Protein AF-A0A3N0XKM5-F1 (afdb_monomer)

Mean predicted aligned error: 8.42 Å

Solvent-accessible surface area (backbone atoms only — not comparable to full-atom values): 4548 Å² total; per-residue (Å²): 131,87,77,54,70,66,60,54,51,50,46,50,70,74,64,59,64,55,70,67,60,46,44,76,76,42,51,59,69,76,34,71,70,46,40,40,53,51,45,23,72,76,67,76,41,64,48,67,65,51,50,51,53,51,46,62,72,42,41,65,60,52,52,49,50,51,56,70,69,52,68,85,78,77,127

Secondary structure (DSSP, 8-state):
----HHHHHHHHHHH---HHHHHHH-GGGGSHHHHHHHHHHHHSS-HHHHHHHHHHHHHHHHHHHHHHHS-----

pLDDT: mean 85.07, std 13.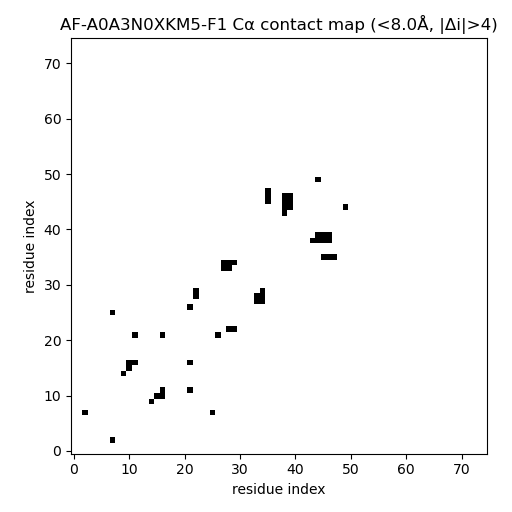5, range [41.78, 97.31]

Foldseek 3Di:
DPPDPVVLCCCCVVVVDDPVVCCVVPVLCVPPVSVQVNCCVVPVDRPPVVVVVVCVVCVVVVVVVVVVVPPDPDD

Stru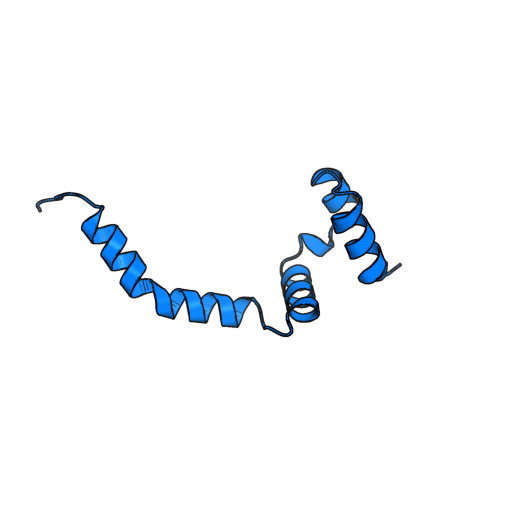cture (mmCIF, N/CA/C/O backbone):
data_AF-A0A3N0XKM5-F1
#
_entry.id   AF-A0A3N0XKM5-F1
#
loop_
_atom_site.group_PDB
_atom_site.id
_atom_site.type_symbol
_atom_site.label_atom_id
_atom_site.label_alt_id
_atom_site.label_comp_id
_atom_site.label_asym_id
_atom_site.label_entity_id
_atom_site.label_seq_id
_atom_site.pdbx_PDB_ins_code
_atom_site.Cartn_x
_atom_site.Cartn_y
_atom_site.Cartn_z
_atom_site.occupancy
_atom_site.B_iso_or_equiv
_atom_site.auth_seq_id
_atom_site.auth_comp_id
_atom_site.auth_asym_id
_atom_site.auth_atom_id
_atom_site.pdbx_PDB_model_num
ATOM 1 N N . MET A 1 1 ? -9.668 -0.999 22.989 1.00 44.12 1 MET A N 1
ATOM 2 C CA . MET A 1 1 ? -10.727 -1.436 22.051 1.00 44.12 1 MET A CA 1
ATOM 3 C C . MET A 1 1 ? -10.176 -1.468 20.634 1.00 44.12 1 MET A C 1
ATOM 5 O O . MET A 1 1 ? -9.991 -0.408 20.049 1.00 44.12 1 MET A O 1
ATOM 9 N N . ALA A 1 2 ? -9.914 -2.656 20.082 1.00 53.56 2 ALA A N 1
ATOM 10 C CA . ALA A 1 2 ? -9.703 -2.811 18.645 1.00 53.56 2 ALA A CA 1
ATOM 11 C C . ALA A 1 2 ? -11.045 -2.540 17.951 1.00 53.56 2 ALA A C 1
ATOM 13 O O . ALA A 1 2 ? -11.923 -3.399 17.923 1.00 53.56 2 ALA A O 1
ATOM 14 N N . ARG A 1 3 ? -11.264 -1.306 17.493 1.00 58.28 3 ARG A N 1
ATOM 15 C CA . ARG A 1 3 ? -12.446 -1.000 16.687 1.00 58.28 3 ARG A CA 1
ATOM 16 C C . ARG A 1 3 ? -12.313 -1.799 15.387 1.00 58.28 3 ARG A C 1
ATOM 18 O O . ARG A 1 3 ? -11.282 -1.736 14.721 1.00 58.28 3 ARG A O 1
ATOM 25 N N . THR A 1 4 ? -13.311 -2.620 15.084 1.00 75.06 4 THR A N 1
ATOM 26 C CA . THR A 1 4 ? -13.243 -3.595 13.995 1.00 75.06 4 THR A CA 1
ATOM 27 C C . THR A 1 4 ? -13.132 -2.884 12.643 1.00 75.06 4 THR A C 1
ATOM 29 O O . THR A 1 4 ? -13.792 -1.876 12.397 1.00 75.06 4 THR A O 1
ATOM 32 N N . PHE A 1 5 ? -12.280 -3.416 11.764 1.00 76.31 5 PHE A N 1
ATOM 33 C CA . PHE A 1 5 ? -12.033 -2.950 10.391 1.00 76.31 5 PHE A CA 1
ATOM 34 C C . PHE A 1 5 ? -13.298 -2.470 9.650 1.00 76.31 5 PHE A C 1
ATOM 36 O O . PHE A 1 5 ? -13.288 -1.420 9.007 1.00 76.31 5 PHE A O 1
ATOM 43 N N . SER A 1 6 ? -14.403 -3.211 9.786 1.00 81.56 6 SER A N 1
ATOM 44 C CA . SER A 1 6 ? -15.688 -2.916 9.147 1.00 81.56 6 SER A CA 1
ATOM 45 C C . SER A 1 6 ? -16.259 -1.558 9.560 1.00 81.56 6 SER A C 1
ATOM 47 O O . SER A 1 6 ? -16.689 -0.795 8.701 1.00 81.56 6 SER A O 1
ATOM 49 N N . TYR A 1 7 ? -16.202 -1.225 10.854 1.00 85.12 7 TYR A N 1
ATOM 50 C CA . TYR A 1 7 ? -16.717 0.042 11.377 1.00 85.12 7 TYR A CA 1
ATOM 51 C C . TYR A 1 7 ? -15.912 1.232 10.851 1.00 85.12 7 TYR A C 1
ATOM 53 O O . TYR A 1 7 ? -16.475 2.237 10.426 1.00 85.12 7 TYR A O 1
ATOM 61 N N . ARG A 1 8 ? -14.582 1.088 10.800 1.00 86.12 8 ARG A N 1
ATOM 62 C CA . ARG A 1 8 ? -13.707 2.104 10.210 1.00 86.12 8 ARG A CA 1
ATOM 63 C C . ARG A 1 8 ? -14.032 2.346 8.743 1.00 86.12 8 ARG A C 1
ATOM 65 O O . ARG A 1 8 ? -14.128 3.489 8.314 1.00 86.12 8 ARG A O 1
ATOM 72 N N . ARG A 1 9 ? -14.158 1.269 7.962 1.00 84.81 9 ARG A N 1
ATOM 73 C CA . ARG A 1 9 ? -14.434 1.369 6.527 1.00 84.81 9 ARG A CA 1
ATOM 74 C C . ARG A 1 9 ? -15.777 2.044 6.281 1.00 84.81 9 ARG A C 1
ATOM 76 O O . ARG A 1 9 ? -15.839 2.919 5.428 1.00 84.81 9 ARG A O 1
ATOM 83 N N . GLN A 1 10 ? -16.808 1.658 7.028 1.00 87.06 10 GLN A N 1
ATOM 84 C CA . GLN A 1 10 ? -18.117 2.295 6.952 1.00 87.06 10 GLN A CA 1
ATOM 85 C C . GLN A 1 10 ? -17.997 3.800 7.208 1.00 87.06 10 GLN A C 1
ATOM 87 O O . GLN A 1 10 ? -18.409 4.606 6.386 1.00 87.06 10 GLN A O 1
ATOM 92 N N . GLU A 1 11 ? -17.334 4.182 8.298 1.00 88.12 11 GLU A N 1
ATOM 93 C CA . GLU A 1 11 ? -17.155 5.583 8.650 1.00 88.12 11 GLU A CA 1
ATOM 94 C C . GLU A 1 11 ? -16.405 6.383 7.575 1.00 88.12 11 GLU A C 1
ATOM 96 O O . GLU A 1 11 ? -16.867 7.451 7.185 1.00 88.12 11 GLU A O 1
ATOM 101 N N . ILE A 1 12 ? -15.257 5.882 7.110 1.00 88.81 12 ILE A N 1
ATOM 102 C CA . ILE A 1 12 ? -14.398 6.601 6.161 1.00 88.81 12 ILE A CA 1
ATOM 103 C C . ILE A 1 12 ? -15.070 6.716 4.791 1.00 88.81 12 ILE A C 1
ATOM 105 O O . ILE A 1 1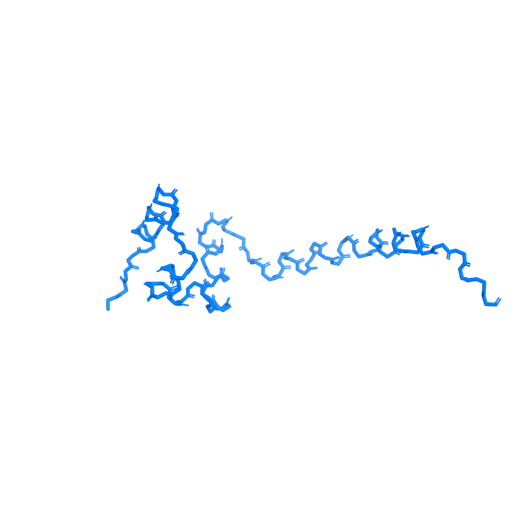2 ? -15.014 7.775 4.176 1.00 88.81 12 ILE A O 1
ATOM 109 N N . VAL A 1 13 ? -15.699 5.639 4.314 1.00 87.25 13 VAL A N 1
ATOM 110 C CA . VAL A 1 13 ? -16.281 5.592 2.967 1.00 87.25 13 VAL A CA 1
ATOM 111 C C . VAL A 1 13 ? -17.627 6.312 2.914 1.00 87.25 13 VAL A C 1
ATOM 113 O O . VAL A 1 13 ? -17.870 7.050 1.967 1.00 87.25 13 VAL A O 1
ATOM 116 N N . GLU A 1 14 ? -18.496 6.129 3.912 1.00 90.12 14 GLU A N 1
ATOM 117 C CA . GLU A 1 14 ? -19.837 6.730 3.900 1.00 90.12 14 GLU A CA 1
ATOM 118 C C . GLU A 1 14 ? -19.809 8.194 4.337 1.00 90.12 14 GLU A C 1
ATOM 120 O O . GLU A 1 14 ? -20.434 9.035 3.698 1.00 90.12 14 GLU A O 1
ATOM 125 N N . ASN A 1 15 ? -19.065 8.521 5.399 1.00 89.94 15 ASN A N 1
ATOM 126 C CA . ASN A 1 15 ? -19.096 9.874 5.961 1.00 89.94 15 ASN A CA 1
ATOM 127 C C . ASN A 1 15 ? -18.021 10.798 5.385 1.00 89.94 15 ASN A C 1
ATOM 129 O O . ASN A 1 15 ? -18.082 11.997 5.643 1.00 89.94 15 ASN A O 1
ATOM 133 N N . SER A 1 16 ? -17.032 10.258 4.657 1.00 89.56 16 SER A N 1
ATOM 134 C CA . SER A 1 16 ? -15.901 11.018 4.098 1.00 89.56 16 SER A CA 1
ATOM 135 C C . SER A 1 16 ? -15.354 12.092 5.060 1.00 89.56 16 SER A C 1
ATOM 137 O O . SER A 1 16 ? -15.304 13.274 4.708 1.00 89.56 16 SER A O 1
ATOM 139 N N . PRO A 1 17 ? -15.004 11.722 6.310 1.00 91.25 17 PRO A N 1
ATOM 140 C CA . PRO A 1 17 ? -14.604 12.690 7.322 1.00 91.25 17 PRO A CA 1
ATOM 141 C C . PRO A 1 17 ? -13.278 13.371 6.960 1.00 91.25 17 PRO A C 1
ATOM 143 O O . PRO A 1 17 ? -12.496 12.879 6.145 1.00 91.25 17 PRO A O 1
ATOM 146 N N . SER A 1 18 ? -12.996 14.502 7.612 1.00 93.25 18 SER A N 1
ATOM 147 C CA . SER A 1 18 ? -11.724 15.207 7.424 1.00 93.25 18 SER A CA 1
ATOM 148 C C . SER A 1 18 ? -10.526 14.331 7.807 1.00 93.25 18 SER A C 1
ATOM 150 O O . SER A 1 18 ? -10.619 13.496 8.712 1.00 93.25 18 SER A O 1
ATOM 152 N N . ILE A 1 19 ? -9.371 14.568 7.176 1.00 89.31 19 ILE A N 1
ATOM 153 C CA . ILE A 1 19 ? -8.143 13.817 7.478 1.00 89.31 19 ILE A CA 1
ATOM 154 C C . ILE A 1 19 ? -7.736 13.933 8.953 1.00 89.31 19 ILE A C 1
ATOM 156 O O . ILE A 1 19 ? -7.304 12.948 9.544 1.00 89.31 19 ILE A O 1
ATOM 160 N N . VAL A 1 20 ? -7.961 15.100 9.568 1.00 92.19 20 VAL A N 1
ATOM 161 C CA . VAL A 1 20 ? -7.696 15.349 10.993 1.00 92.19 20 VAL A CA 1
ATOM 162 C C . VAL A 1 20 ? -8.549 14.420 11.856 1.00 92.19 20 VAL A C 1
ATOM 164 O O . VAL A 1 20 ? -8.029 13.720 12.720 1.00 92.19 20 VAL A O 1
ATOM 167 N N . SER A 1 21 ? -9.846 14.322 11.554 1.00 91.00 21 SER A N 1
ATOM 168 C CA . SER A 1 21 ? -10.769 13.432 12.266 1.00 91.00 21 SER A CA 1
ATOM 169 C C . SER A 1 21 ? -10.408 11.953 12.091 1.00 91.00 21 SER A C 1
ATOM 171 O O . SER A 1 21 ? -10.559 11.171 13.029 1.00 91.00 21 SER A O 1
ATOM 173 N N . ILE A 1 22 ? -9.915 11.553 10.912 1.00 88.81 22 ILE A N 1
ATOM 174 C CA . ILE A 1 22 ? -9.431 10.184 10.676 1.00 88.81 22 ILE A CA 1
ATOM 175 C C . ILE A 1 22 ? -8.174 9.924 11.506 1.00 88.81 22 ILE A C 1
ATOM 177 O O . ILE A 1 22 ? -8.067 8.868 12.119 1.00 88.81 22 ILE A O 1
ATOM 181 N N . GLN A 1 23 ? -7.246 10.876 11.571 1.00 88.25 23 GLN A N 1
ATOM 182 C CA . GLN A 1 23 ? -5.998 10.734 12.316 1.00 88.25 23 GLN A CA 1
ATOM 183 C C . GLN A 1 23 ? -6.224 10.633 13.828 1.00 88.25 23 GLN A C 1
ATOM 185 O O . GLN A 1 23 ? -5.626 9.779 14.477 1.00 88.25 23 GLN A O 1
ATOM 190 N N . GLU A 1 24 ? -7.121 11.443 14.390 1.00 90.06 24 GLU A N 1
ATOM 191 C CA . GLU A 1 24 ? -7.471 11.387 15.817 1.00 90.06 24 GLU A CA 1
ATOM 192 C C . GLU A 1 24 ? -8.134 10.058 16.200 1.00 90.06 24 GLU A C 1
ATOM 194 O O . GLU A 1 24 ? -7.900 9.499 17.272 1.00 90.06 24 GLU A O 1
ATOM 199 N N . ARG A 1 25 ? -8.985 9.543 15.313 1.00 88.31 25 ARG A N 1
ATOM 200 C CA . ARG A 1 25 ? -9.885 8.421 15.597 1.00 88.31 25 ARG A CA 1
ATOM 201 C C . ARG A 1 25 ? -9.304 7.072 15.179 1.00 88.31 25 ARG A C 1
ATOM 203 O O . ARG A 1 25 ? -9.629 6.048 15.783 1.00 88.31 25 ARG A O 1
ATOM 210 N N . TRP A 1 26 ? -8.425 7.086 14.180 1.00 86.69 26 TRP A N 1
ATOM 211 C CA . TRP A 1 26 ? -7.760 5.937 13.570 1.00 86.69 26 TRP A CA 1
ATOM 212 C C . TRP A 1 26 ? -6.262 6.205 13.353 1.00 86.69 26 TRP A C 1
ATOM 214 O O . TRP A 1 26 ? -5.775 6.048 12.234 1.00 86.69 26 TRP A O 1
ATOM 224 N N . PRO A 1 27 ? -5.494 6.551 14.404 1.00 86.88 27 PRO A N 1
ATOM 225 C CA . PRO A 1 27 ? -4.077 6.903 14.263 1.00 86.88 27 PRO A CA 1
ATOM 226 C C . PRO A 1 27 ? -3.245 5.770 13.647 1.00 86.88 27 PRO A C 1
ATOM 228 O O . PRO A 1 27 ? -2.296 6.020 12.914 1.00 86.88 27 PRO A O 1
ATOM 231 N N . ALA A 1 28 ? -3.656 4.517 13.866 1.00 84.12 28 ALA A N 1
ATOM 232 C CA . ALA A 1 28 ? -3.058 3.340 13.247 1.00 84.12 28 ALA A CA 1
ATOM 233 C C . ALA A 1 28 ? -3.077 3.383 11.708 1.00 84.12 28 ALA A C 1
ATOM 235 O O . ALA A 1 28 ? -2.169 2.848 11.099 1.00 84.12 28 ALA A O 1
ATOM 236 N N . LEU A 1 29 ? -4.033 4.052 11.051 1.00 84.31 29 LEU A N 1
ATOM 237 C CA . LEU A 1 29 ? -4.019 4.206 9.586 1.00 84.31 29 LEU A CA 1
ATOM 238 C C . LEU A 1 29 ? -2.864 5.063 9.053 1.00 84.31 29 LEU A C 1
ATOM 240 O O . LEU A 1 29 ? -2.676 5.135 7.845 1.00 84.31 29 LEU A O 1
ATOM 244 N N . PHE A 1 30 ? -2.115 5.722 9.930 1.00 86.19 30 PHE A N 1
ATOM 245 C CA . PHE A 1 30 ? -0.936 6.506 9.578 1.00 86.19 30 PHE A CA 1
ATOM 246 C C . PHE A 1 30 ? 0.358 5.806 9.998 1.00 86.19 30 PHE A C 1
ATOM 248 O O . PHE A 1 30 ? 1.445 6.327 9.765 1.00 86.19 30 PHE A O 1
ATOM 255 N N . ASP A 1 31 ? 0.248 4.612 10.583 1.00 89.88 31 ASP A N 1
ATOM 256 C CA . ASP A 1 31 ? 1.379 3.725 10.778 1.00 89.88 31 ASP A CA 1
ATOM 257 C C . ASP A 1 31 ? 1.595 2.875 9.520 1.00 89.88 31 ASP A C 1
ATOM 259 O O . ASP A 1 31 ? 0.689 2.199 9.023 1.00 89.88 31 ASP A O 1
ATOM 263 N N . THR A 1 32 ? 2.823 2.882 9.010 1.00 89.25 32 THR A N 1
ATOM 264 C CA . THR A 1 32 ? 3.182 2.192 7.768 1.00 89.25 32 THR A CA 1
ATOM 265 C C . THR A 1 32 ? 2.879 0.691 7.813 1.00 89.25 32 THR A C 1
ATOM 267 O O . THR A 1 32 ? 2.467 0.128 6.799 1.00 89.25 32 THR A O 1
ATOM 270 N N . SER A 1 33 ? 3.060 0.022 8.959 1.00 89.75 33 SER A N 1
ATOM 271 C CA . SER A 1 33 ? 2.798 -1.422 9.076 1.00 89.75 33 SER A CA 1
ATOM 272 C C . SER A 1 33 ?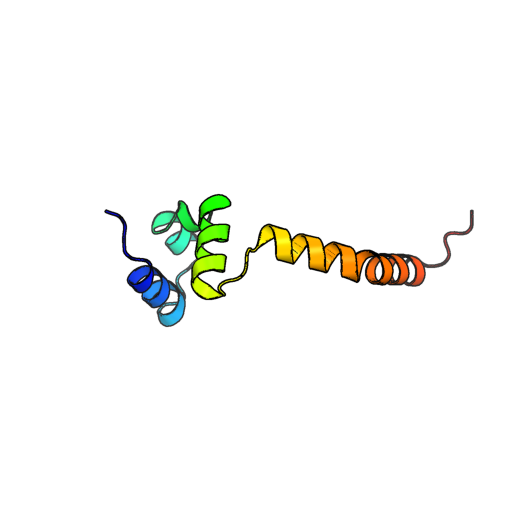 1.305 -1.730 8.979 1.00 89.75 33 SER A C 1
ATOM 274 O O . SER A 1 33 ? 0.891 -2.664 8.293 1.00 89.75 33 SER A O 1
ATOM 276 N N . GLN A 1 34 ? 0.484 -0.886 9.597 1.00 88.06 34 GLN A N 1
ATOM 277 C CA . GLN A 1 34 ? -0.966 -1.015 9.579 1.00 88.06 34 GLN A CA 1
ATOM 278 C C . GLN A 1 34 ? -1.530 -0.712 8.192 1.00 88.06 34 GLN A C 1
ATOM 280 O O . GLN A 1 34 ? -2.369 -1.462 7.710 1.00 88.06 34 GLN A O 1
ATOM 285 N N . VAL A 1 35 ? -1.033 0.320 7.500 1.00 87.69 35 VAL A N 1
ATOM 286 C CA . VAL A 1 35 ? -1.440 0.611 6.112 1.00 87.69 35 VAL A CA 1
ATOM 287 C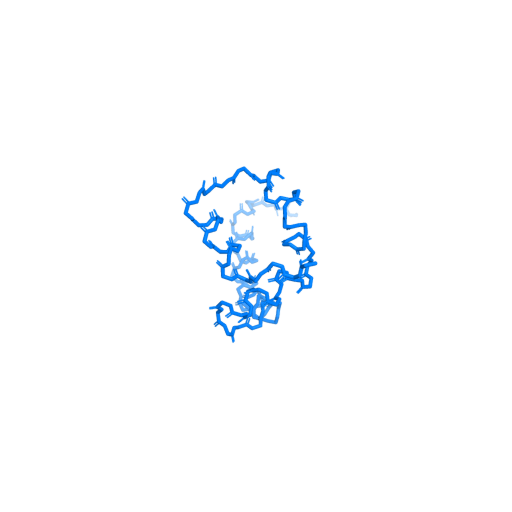 C . VAL A 1 35 ? -1.175 -0.581 5.193 1.00 87.69 35 VAL A C 1
ATOM 289 O O . VAL A 1 35 ? -2.039 -0.940 4.392 1.00 87.69 35 VAL A O 1
ATOM 292 N N . LYS A 1 36 ? -0.008 -1.224 5.329 1.00 90.88 36 LYS A N 1
ATOM 293 C CA . LYS A 1 36 ? 0.350 -2.420 4.551 1.00 90.88 36 LYS A CA 1
ATOM 294 C C . LYS A 1 36 ? -0.627 -3.571 4.803 1.00 90.88 36 LYS A C 1
ATOM 296 O O . LYS A 1 36 ? -1.161 -4.134 3.850 1.00 90.88 36 LYS A O 1
ATOM 301 N N . GLU A 1 37 ? -0.914 -3.879 6.065 1.00 89.12 37 GLU A N 1
ATOM 302 C CA . GLU A 1 37 ? -1.849 -4.955 6.426 1.00 89.12 37 GLU A CA 1
ATOM 303 C C . GLU A 1 37 ? -3.290 -4.657 5.995 1.00 89.12 37 GLU A C 1
ATOM 305 O O . GLU A 1 37 ? -4.022 -5.552 5.573 1.00 89.12 37 GLU A O 1
ATOM 310 N N . GLU A 1 38 ? -3.703 -3.395 6.044 1.00 87.38 38 GLU A N 1
ATOM 311 C CA . GLU A 1 38 ? -5.025 -2.963 5.597 1.00 87.38 38 GLU A CA 1
ATOM 312 C C . GLU A 1 38 ? -5.190 -3.062 4.083 1.00 87.38 38 GLU A C 1
ATOM 314 O O . GLU A 1 38 ? -6.203 -3.568 3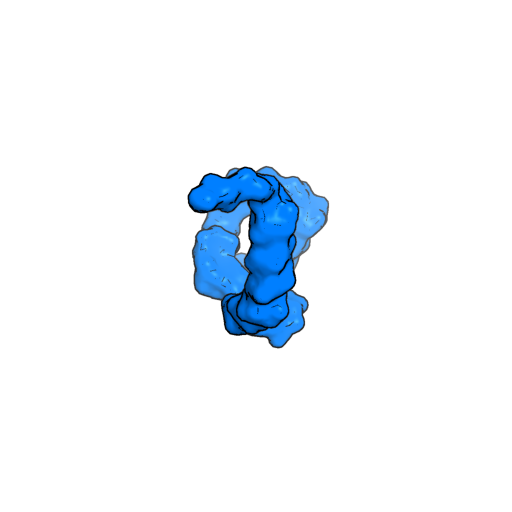.588 1.00 87.38 38 GLU A O 1
ATOM 319 N N . PHE A 1 39 ? -4.163 -2.649 3.340 1.00 89.62 39 PHE A N 1
ATOM 320 C CA . PHE A 1 39 ? -4.104 -2.852 1.901 1.00 89.62 39 PHE A CA 1
ATOM 321 C C . PHE A 1 39 ? -4.174 -4.341 1.557 1.00 89.62 39 PHE A C 1
ATOM 323 O O . PHE A 1 39 ? -4.991 -4.734 0.717 1.00 89.62 39 PHE A O 1
ATOM 330 N N . ARG A 1 40 ? -3.392 -5.184 2.246 1.00 92.50 40 ARG A N 1
ATOM 331 C CA . ARG A 1 40 ? -3.421 -6.634 2.034 1.00 92.50 40 ARG A CA 1
ATOM 332 C C . ARG A 1 40 ? -4.785 -7.227 2.353 1.00 92.50 40 ARG A C 1
ATOM 334 O O . ARG A 1 40 ? -5.288 -8.041 1.588 1.00 92.50 40 ARG A O 1
ATOM 341 N N . ARG A 1 41 ? -5.425 -6.805 3.443 1.00 89.38 41 ARG A N 1
ATOM 342 C CA . ARG A 1 41 ? -6.764 -7.275 3.823 1.00 89.38 41 ARG A CA 1
ATOM 343 C C . ARG A 1 41 ? -7.822 -6.938 2.768 1.00 89.38 41 ARG A C 1
ATOM 345 O O . ARG A 1 41 ? -8.735 -7.731 2.564 1.00 89.38 41 ARG A O 1
ATOM 352 N N . LEU A 1 42 ? -7.711 -5.778 2.116 1.00 88.69 42 LEU A N 1
ATOM 353 C CA . LEU A 1 42 ? -8.653 -5.325 1.086 1.00 88.69 42 LEU A CA 1
ATOM 354 C C . LEU A 1 42 ? -8.418 -5.963 -0.284 1.00 88.69 42 LEU A C 1
ATOM 356 O O . LEU A 1 42 ? -9.378 -6.247 -0.995 1.00 88.69 42 LEU A O 1
ATOM 360 N N . THR A 1 43 ? -7.158 -6.135 -0.672 1.00 92.25 43 THR A N 1
ATOM 361 C CA . THR A 1 43 ? -6.777 -6.489 -2.050 1.00 92.25 43 THR A CA 1
ATOM 362 C C . THR A 1 43 ? -6.245 -7.911 -2.193 1.00 92.25 43 THR A C 1
ATOM 364 O O . THR A 1 43 ? -6.119 -8.394 -3.312 1.00 92.25 43 THR A O 1
ATOM 367 N N . ALA A 1 44 ? -5.925 -8.574 -1.078 1.00 94.44 44 ALA A N 1
ATOM 368 C CA . ALA A 1 44 ? -5.141 -9.809 -1.013 1.00 94.44 44 ALA A CA 1
ATOM 369 C C . ALA A 1 44 ? -3.727 -9.696 -1.621 1.00 94.44 44 ALA A C 1
ATOM 371 O O . ALA A 1 44 ? -3.084 -10.711 -1.881 1.00 94.44 44 ALA A O 1
ATOM 372 N N . VAL A 1 45 ? -3.225 -8.472 -1.825 1.00 95.19 45 VAL A N 1
ATOM 373 C CA . VAL A 1 45 ? -1.916 -8.192 -2.423 1.00 95.19 45 VAL A CA 1
ATOM 374 C C . VAL A 1 45 ? -0.969 -7.607 -1.375 1.00 95.19 45 VAL A C 1
ATOM 376 O O . VAL A 1 45 ? -1.343 -6.733 -0.595 1.00 95.19 45 VAL A O 1
ATOM 379 N N . GLU A 1 46 ? 0.279 -8.069 -1.373 1.00 94.12 46 GLU A N 1
ATOM 380 C CA . GLU A 1 46 ? 1.352 -7.495 -0.557 1.00 94.12 46 GLU A CA 1
ATOM 381 C C . GLU A 1 46 ? 1.785 -6.141 -1.142 1.00 94.12 46 GLU A C 1
ATOM 383 O O . GLU A 1 46 ? 2.319 -6.078 -2.252 1.00 94.12 46 GLU A O 1
ATOM 388 N N . LEU A 1 47 ? 1.523 -5.048 -0.413 1.00 93.75 47 LEU A N 1
ATOM 389 C CA . LEU A 1 47 ? 1.663 -3.679 -0.928 1.00 93.75 47 LEU A CA 1
ATOM 390 C C . LEU A 1 47 ? 3.092 -3.364 -1.379 1.00 93.75 47 LEU A C 1
ATOM 392 O O . LEU A 1 47 ? 3.308 -2.949 -2.512 1.00 93.75 47 LEU A O 1
ATOM 396 N N . GLU A 1 48 ? 4.061 -3.528 -0.482 1.00 93.25 48 GLU A N 1
ATOM 397 C CA . GLU A 1 48 ? 5.431 -3.050 -0.690 1.00 93.25 48 GLU A CA 1
ATOM 398 C C . GLU A 1 48 ? 6.158 -3.848 -1.770 1.00 93.25 48 GLU A C 1
ATOM 400 O O . GLU A 1 48 ? 6.754 -3.265 -2.672 1.00 93.25 48 GLU A O 1
ATOM 405 N N . THR A 1 49 ? 6.047 -5.175 -1.731 1.00 95.00 49 THR A N 1
ATOM 406 C CA . THR A 1 49 ? 6.666 -6.057 -2.727 1.00 95.00 49 THR A CA 1
ATOM 407 C C . THR A 1 49 ? 6.075 -5.818 -4.113 1.00 95.00 49 THR A C 1
ATOM 409 O O . THR A 1 49 ? 6.814 -5.692 -5.087 1.00 95.00 49 THR A O 1
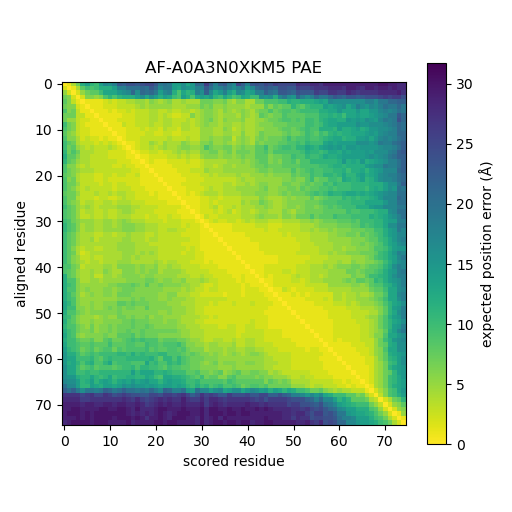ATOM 412 N N . THR A 1 50 ? 4.750 -5.674 -4.205 1.00 95.69 50 THR A N 1
ATOM 413 C CA . THR A 1 50 ? 4.069 -5.406 -5.476 1.00 95.69 50 THR A CA 1
ATOM 414 C C . THR A 1 50 ? 4.390 -4.013 -5.997 1.00 95.69 50 THR A C 1
ATOM 416 O O . THR A 1 50 ? 4.610 -3.844 -7.195 1.00 95.69 50 THR A O 1
ATOM 419 N N . PHE A 1 51 ? 4.436 -3.009 -5.121 1.00 94.88 51 PHE A N 1
ATOM 420 C CA . PHE A 1 51 ? 4.800 -1.648 -5.498 1.00 94.88 51 PHE A CA 1
ATOM 421 C C . PHE A 1 51 ? 6.221 -1.590 -6.058 1.00 94.88 51 PHE A C 1
ATOM 423 O O . PHE A 1 51 ? 6.403 -1.083 -7.162 1.00 94.88 51 PHE A O 1
ATOM 430 N N . MET A 1 52 ? 7.200 -2.166 -5.351 1.00 96.19 52 MET A N 1
ATOM 431 C CA . MET A 1 52 ? 8.594 -2.184 -5.804 1.00 96.19 52 MET A CA 1
ATOM 432 C C . MET A 1 52 ? 8.746 -2.951 -7.120 1.00 96.19 52 MET A C 1
ATOM 434 O O . MET A 1 52 ? 9.343 -2.430 -8.052 1.00 96.19 52 MET A O 1
ATOM 438 N N . ALA A 1 53 ? 8.102 -4.114 -7.265 1.00 97.00 53 ALA A N 1
ATOM 439 C CA . ALA A 1 53 ? 8.142 -4.872 -8.517 1.00 97.00 53 ALA A CA 1
ATOM 440 C C . ALA A 1 53 ? 7.550 -4.094 -9.709 1.00 97.00 53 ALA A C 1
ATOM 442 O O . ALA A 1 53 ? 8.066 -4.160 -10.827 1.00 97.00 53 ALA A O 1
ATOM 443 N N . ASN A 1 54 ? 6.465 -3.340 -9.494 1.00 96.06 54 ASN A N 1
ATOM 444 C CA . ASN A 1 54 ? 5.909 -2.473 -10.535 1.00 96.06 54 ASN A CA 1
ATOM 445 C C . ASN A 1 54 ? 6.815 -1.271 -10.816 1.00 96.06 54 ASN A C 1
ATOM 447 O O . ASN A 1 54 ? 6.944 -0.868 -11.972 1.00 96.06 54 ASN A O 1
ATOM 451 N N . LEU A 1 55 ? 7.452 -0.709 -9.789 1.00 95.94 55 LEU A N 1
ATOM 452 C CA . LEU A 1 55 ? 8.405 0.379 -9.950 1.00 95.94 55 LEU A CA 1
ATOM 453 C C . LEU A 1 55 ? 9.599 -0.080 -10.790 1.00 95.94 55 LEU A C 1
ATOM 455 O O . LEU A 1 55 ? 9.900 0.567 -11.790 1.00 95.94 55 LEU A O 1
ATOM 459 N N . ASP A 1 56 ? 10.193 -1.232 -10.482 1.00 96.56 56 ASP A N 1
ATOM 460 C CA . ASP A 1 56 ? 11.284 -1.830 -11.259 1.00 96.56 56 ASP A CA 1
ATOM 461 C C . ASP A 1 56 ? 10.869 -2.043 -12.719 1.00 96.56 56 ASP A C 1
ATOM 463 O O . ASP A 1 56 ? 11.536 -1.571 -13.640 1.00 96.56 56 ASP A O 1
ATOM 467 N N . LYS A 1 57 ? 9.698 -2.653 -12.942 1.00 97.31 57 LYS A N 1
ATOM 468 C CA . LYS A 1 57 ? 9.137 -2.884 -14.283 1.00 97.31 57 LYS A CA 1
ATOM 469 C C . LYS A 1 57 ? 8.997 -1.600 -15.108 1.00 97.31 57 LYS A C 1
ATOM 471 O O . LYS A 1 57 ? 9.149 -1.633 -16.328 1.00 97.31 57 LYS A O 1
ATOM 476 N N . HIS A 1 58 ? 8.646 -0.486 -14.471 1.00 96.06 58 HIS A N 1
ATOM 477 C CA . HIS A 1 58 ? 8.387 0.784 -15.150 1.00 96.06 58 HIS A CA 1
ATOM 478 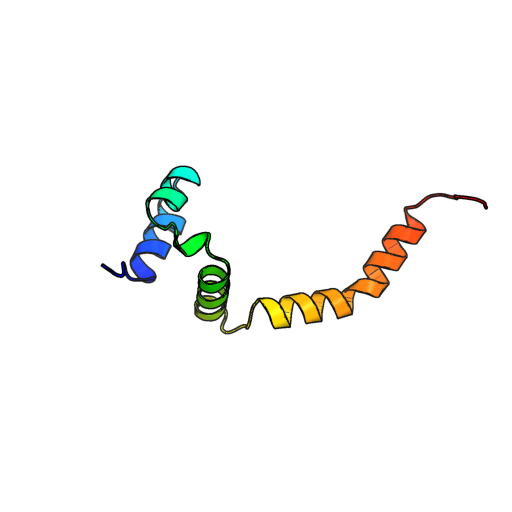C C . HIS A 1 58 ? 9.569 1.760 -15.114 1.00 96.06 58 HIS A C 1
ATOM 480 O O . HIS A 1 58 ? 9.511 2.793 -15.786 1.00 96.06 58 HIS A O 1
ATOM 486 N N . THR A 1 59 ? 10.646 1.442 -14.391 1.00 95.38 59 THR A N 1
ATOM 487 C CA . THR A 1 59 ? 11.788 2.342 -14.181 1.00 95.38 59 THR A CA 1
ATOM 488 C C . THR A 1 59 ? 12.440 2.741 -15.499 1.00 95.38 59 THR A C 1
ATOM 490 O O . THR A 1 59 ? 12.629 3.932 -15.737 1.00 95.38 59 THR A O 1
ATOM 493 N N . ASP A 1 60 ? 12.692 1.797 -16.406 1.00 93.56 60 ASP A N 1
ATOM 494 C CA . ASP A 1 60 ? 13.319 2.102 -17.699 1.00 93.56 60 ASP A CA 1
ATOM 495 C C . ASP A 1 60 ? 12.476 3.060 -18.551 1.00 93.56 60 ASP A C 1
ATOM 497 O O . ASP A 1 60 ? 12.994 4.014 -19.138 1.00 93.56 60 ASP A O 1
ATOM 501 N N . ALA A 1 61 ? 11.155 2.859 -18.573 1.00 93.38 61 ALA A N 1
ATOM 502 C CA . ALA A 1 61 ? 10.235 3.731 -19.296 1.00 93.38 61 ALA A CA 1
ATOM 503 C C . ALA A 1 61 ? 10.189 5.136 -18.676 1.00 93.38 61 ALA A C 1
ATOM 505 O O . ALA A 1 61 ? 10.239 6.133 -19.400 1.00 93.38 61 ALA A O 1
ATOM 506 N N . LEU A 1 62 ? 10.145 5.226 -17.343 1.00 91.56 62 LEU A N 1
ATOM 507 C CA . LEU A 1 62 ? 10.200 6.499 -16.625 1.00 91.56 62 LEU A CA 1
ATOM 508 C C . LEU A 1 62 ? 11.516 7.230 -16.909 1.00 91.56 62 LEU A C 1
ATOM 510 O O . LEU A 1 62 ? 11.490 8.405 -17.268 1.00 91.56 62 LEU A O 1
ATOM 514 N N . LEU A 1 63 ? 12.659 6.543 -16.826 1.00 92.81 63 LEU A N 1
ATOM 515 C CA . LEU A 1 63 ? 13.976 7.112 -17.120 1.00 92.81 63 LEU A CA 1
ATOM 516 C C . LEU A 1 63 ? 14.087 7.583 -18.571 1.00 92.81 63 LEU A C 1
ATOM 518 O O . LEU A 1 63 ? 14.620 8.667 -18.816 1.00 92.81 63 LEU A O 1
ATOM 522 N N . SER A 1 64 ? 13.560 6.816 -19.527 1.00 92.25 64 SER A N 1
ATOM 523 C CA . SER A 1 64 ? 13.492 7.239 -20.926 1.00 92.25 64 SER A CA 1
ATOM 524 C C . SER A 1 64 ? 12.679 8.524 -21.066 1.00 92.25 64 SER A C 1
ATOM 526 O O . SER A 1 64 ? 13.160 9.480 -21.666 1.00 92.25 64 SER A O 1
ATOM 528 N N . LEU A 1 65 ? 11.485 8.590 -20.468 1.00 90.88 65 LEU A N 1
ATOM 529 C CA . LEU A 1 65 ? 10.644 9.790 -20.492 1.00 90.88 65 LEU A CA 1
ATOM 530 C C . LEU A 1 65 ? 11.349 10.995 -19.862 1.00 90.88 65 LEU A C 1
ATOM 532 O O . LEU A 1 65 ? 11.317 12.081 -20.437 1.00 90.88 65 LEU A O 1
ATOM 536 N N . PHE A 1 66 ? 12.024 10.815 -18.723 1.00 86.38 66 PHE A N 1
ATOM 537 C CA . PHE A 1 66 ? 12.801 11.877 -18.082 1.00 86.38 66 PHE A CA 1
ATOM 538 C C . PHE A 1 66 ? 13.930 12.385 -18.982 1.00 86.38 66 PHE A C 1
ATOM 540 O O . PHE A 1 66 ? 14.117 13.595 -19.089 1.00 86.38 66 PHE A O 1
ATOM 547 N N . ARG A 1 67 ? 14.642 11.492 -19.678 1.00 85.44 67 ARG A N 1
ATOM 548 C CA . ARG A 1 67 ? 15.697 11.869 -20.633 1.00 85.44 67 ARG A CA 1
ATOM 549 C C . ARG A 1 67 ? 15.140 12.574 -21.867 1.00 85.44 67 ARG A C 1
ATOM 551 O O . ARG A 1 67 ? 15.737 13.535 -22.331 1.00 85.44 67 ARG A O 1
ATOM 558 N N . THR A 1 68 ? 13.995 12.136 -22.386 1.00 80.88 68 THR A N 1
ATOM 559 C CA . THR A 1 68 ? 13.351 12.763 -23.551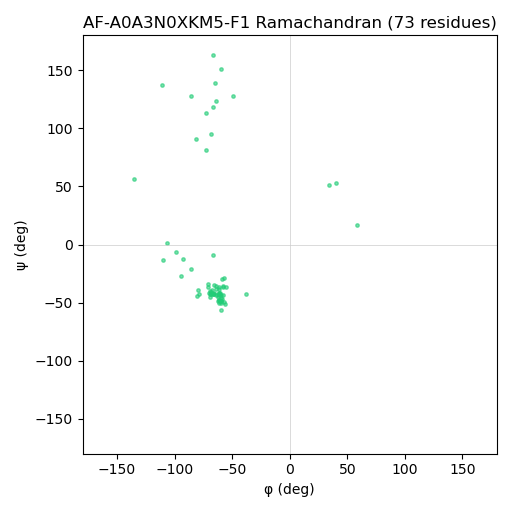 1.00 80.88 68 THR A CA 1
ATOM 560 C C . THR A 1 68 ? 12.768 14.137 -23.213 1.00 80.88 68 THR A C 1
ATOM 562 O O . THR A 1 68 ? 12.787 15.035 -24.052 1.00 80.88 68 THR A O 1
ATOM 565 N N . LYS A 1 69 ? 12.259 14.324 -21.989 1.00 67.62 69 LYS A N 1
ATOM 566 C CA . LYS A 1 69 ? 11.686 15.599 -21.527 1.00 67.62 69 LYS A CA 1
ATOM 567 C C . LYS A 1 69 ? 12.735 16.562 -20.955 1.00 67.62 69 LYS A C 1
ATOM 569 O O . LYS A 1 69 ? 12.491 17.766 -20.919 1.00 67.62 69 LYS A O 1
ATOM 574 N N . GLY A 1 70 ? 13.892 16.051 -20.531 1.00 59.31 70 GLY A N 1
ATOM 575 C CA . GLY A 1 70 ? 15.084 16.822 -20.184 1.00 59.31 70 GLY A CA 1
ATOM 576 C C . GLY A 1 70 ? 15.737 17.363 -21.449 1.00 59.31 70 GLY A C 1
ATOM 577 O O . GLY A 1 70 ? 16.658 16.758 -21.989 1.00 59.31 70 GLY A O 1
ATOM 578 N N . GLY A 1 71 ? 15.207 18.474 -21.961 1.00 56.25 71 GLY A N 1
ATOM 579 C CA . GLY A 1 71 ? 15.690 19.097 -23.185 1.00 56.25 71 GLY A CA 1
ATOM 580 C C . GLY A 1 71 ? 17.207 19.280 -23.180 1.00 56.25 71 GLY A C 1
ATOM 581 O O . GLY A 1 71 ? 17.748 19.847 -22.243 1.00 56.25 71 GLY A O 1
ATOM 582 N N . ASN A 1 72 ? 17.859 18.805 -24.243 1.00 52.25 72 ASN A N 1
ATOM 583 C CA . ASN A 1 72 ? 19.088 19.351 -24.822 1.00 52.25 72 ASN A CA 1
ATOM 584 C C . ASN A 1 72 ? 20.093 19.965 -23.821 1.00 52.25 72 ASN A C 1
ATOM 586 O O . ASN A 1 72 ? 20.539 21.095 -24.017 1.00 52.25 72 ASN A O 1
ATOM 590 N N . VAL A 1 73 ? 20.472 19.253 -22.756 1.00 53.03 73 VAL A N 1
ATOM 591 C CA . VAL A 1 73 ? 21.660 19.639 -21.986 1.00 53.03 73 VAL A CA 1
ATOM 592 C C . VAL A 1 73 ? 22.850 19.088 -22.755 1.00 53.03 73 VAL A C 1
ATOM 594 O O . VAL A 1 73 ? 23.228 17.926 -22.615 1.00 53.03 73 VAL A O 1
ATOM 597 N N . LYS A 1 74 ? 23.367 19.920 -23.660 1.00 41.78 74 LYS A N 1
ATOM 598 C CA . LYS A 1 74 ? 24.656 19.694 -24.302 1.00 41.78 74 LYS A CA 1
ATOM 599 C C . LYS A 1 74 ? 25.735 19.818 -23.226 1.00 41.78 74 LYS A C 1
ATOM 601 O O . LYS A 1 74 ? 25.838 20.875 -22.606 1.00 41.78 74 LYS A O 1
ATOM 606 N N . PHE A 1 75 ? 26.469 18.733 -22.998 1.00 45.50 75 PHE A N 1
ATOM 607 C CA . PHE A 1 75 ? 27.804 18.806 -22.408 1.00 45.50 75 PHE A CA 1
ATOM 608 C C . PHE A 1 75 ? 28.784 19.344 -23.452 1.00 45.50 75 PHE A C 1
ATOM 610 O O . PHE A 1 75 ? 28.573 19.043 -24.653 1.00 45.50 75 PHE A O 1
#

Organism: Anabarilius grahami (NCBI:txid495550)

Sequence (75 aa):
MARTFSYRRQEIVENSPSIVSIQERWPALFDTSQVKEEFRRLTAVELETTFMANLDKHTDALLSLFRTKGGNVKF

Radius of gyration: 19.05 Å; Cα contacts (8 Å, |Δi|>4): 27; chains: 1; bounding box: 48×30×47 Å